Protein AF-A0A6B1GE87-F1 (afdb_monomer)

Secondary structure (DSSP, 8-state):
--HHHHHHHHHHHHHHHHHHSPP--PPPPPPPPPPPPPSS-S-----SEEEEEEE-GGG-EEEEEEE-HHHHHH-PPPSEEEEEEHHHHHHHHHHHHHHHHHSPPBPTTT-PBPPTTS----GGGTT-----------------

Nearest PDB structures (foldseek):
  8cht-assembly1_A  TM=6.376E-01  e=2.798E-01  Homo sapiens
  8cht-assembly2_B  TM=5.926E-01  e=2.631E-01  Homo sapiens
  7vww-assembly3_E  TM=3.407E-01  e=6.377E+00  Dioscoreophyllum cumminsii
  3hg0-assembly1_A  TM=2.459E-01  e=8.149E+00  Lactococcus phage TP901-1

pLDDT: mean 80.77, std 15.29, range [41.25, 96.81]

Radius of gyration: 26.54 Å; Cα contacts (8 Å, |Δi|>4): 151; chains: 1; bounding box: 37×92×62 Å

Solvent-accessible surface area (backbone atoms only — not comparable to full-atom values): 9268 Å² total; per-residue (Å²): 138,53,67,67,59,48,51,52,50,31,51,51,53,51,49,49,45,71,76,69,47,81,90,66,93,67,77,82,55,80,65,76,88,74,75,86,80,66,95,72,69,98,75,85,83,73,68,69,44,81,48,79,49,77,44,72,64,95,81,27,30,41,35,43,34,29,20,26,67,59,21,69,75,72,69,47,73,56,75,40,77,51,75,41,47,46,60,57,51,53,29,46,33,55,48,42,51,51,56,58,65,67,52,56,60,54,38,92,72,68,64,47,66,27,44,98,88,62,55,65,96,54,82,65,62,75,84,73,74,83,77,80,81,78,84,79,83,80,83,78,86,87,82,137

Mean predicted aligned error: 12.73 Å

Sequence (144 aa):
MEKEQLTVLGRAISRLLADRAPRRDDPLPAPPEMGEFGPDPDVELQVARLGLDYSEDGGGRVRLLADDQEALTQGATPAFRMEIGRDAARSLVARIGSVVAAGRPRCPLCGRPLEGDGAHFCPGANGHSDEEEIPVEGEDEDFP

Foldseek 3Di:
DDLVVLLVVLVVLVVQCVVPPPDDPDPQDDADDDDDDDPDDPDDDDFPDWDWDWDPPPNIKIKIFTADPCCVPVVDGGPDIDIDHPSNSSNSSVVSVVVSVPQADADPQARHGAPPVRDDDDPSPPPDDDDPDDDDDDDDDDDD

Structure (mmCIF, N/CA/C/O backbone):
data_AF-A0A6B1GE87-F1
#
_entry.id   AF-A0A6B1GE87-F1
#
loop_
_atom_site.group_PDB
_atom_site.id
_atom_site.type_symbol
_atom_site.label_atom_id
_atom_site.label_alt_id
_atom_site.label_comp_id
_atom_site.label_asym_id
_atom_site.label_entity_id
_atom_site.label_seq_id
_atom_site.pdbx_PDB_ins_code
_at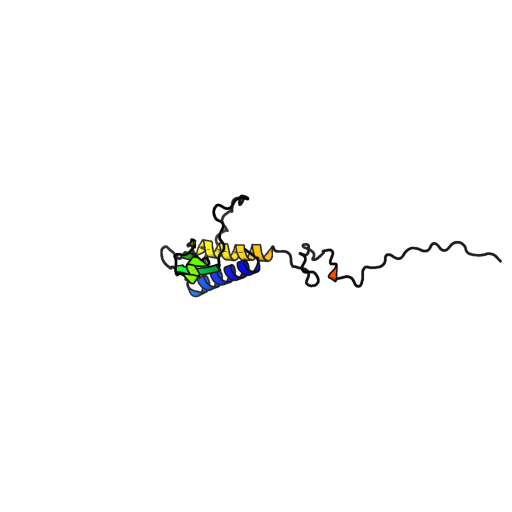om_site.Cartn_x
_atom_site.Cartn_y
_atom_site.Cartn_z
_atom_site.occupancy
_atom_site.B_iso_or_equiv
_atom_site.auth_seq_id
_atom_site.auth_comp_id
_atom_site.auth_asym_id
_atom_site.auth_atom_id
_atom_site.pdbx_PDB_model_num
ATOM 1 N N . MET A 1 1 ? -1.762 -12.680 2.857 1.00 82.56 1 MET A N 1
ATOM 2 C CA . MET A 1 1 ? -2.312 -11.934 1.700 1.00 82.56 1 MET A CA 1
ATOM 3 C C . MET A 1 1 ? -2.088 -12.734 0.434 1.00 82.56 1 MET A C 1
ATOM 5 O O . MET A 1 1 ? -1.029 -13.334 0.289 1.00 82.56 1 MET A O 1
ATOM 9 N N . GLU A 1 2 ? -3.051 -12.729 -0.478 1.00 87.88 2 GLU A N 1
ATOM 10 C CA . GLU A 1 2 ? -2.943 -13.430 -1.761 1.00 87.88 2 GLU A CA 1
ATOM 11 C C . GLU A 1 2 ? -2.309 -12.556 -2.858 1.00 87.88 2 GLU A C 1
ATOM 13 O O . GLU A 1 2 ? -2.269 -11.326 -2.761 1.00 87.88 2 GLU A O 1
ATOM 18 N N . LYS A 1 3 ? -1.835 -13.189 -3.943 1.00 88.12 3 LYS A N 1
ATOM 19 C CA . LYS A 1 3 ? -1.185 -12.513 -5.085 1.00 88.12 3 LYS A CA 1
ATOM 20 C C . LYS A 1 3 ? -2.073 -11.432 -5.713 1.00 88.12 3 LYS A C 1
ATOM 22 O O . LYS A 1 3 ? -1.581 -10.359 -6.065 1.00 88.12 3 LYS A O 1
ATOM 27 N N . GLU A 1 4 ? -3.368 -11.703 -5.857 1.00 89.19 4 GLU A N 1
ATOM 28 C CA . GLU A 1 4 ? -4.327 -10.759 -6.445 1.00 89.19 4 GLU A CA 1
AT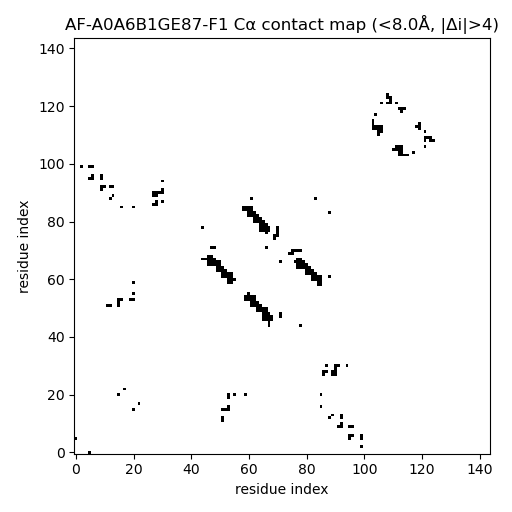OM 29 C C . GLU A 1 4 ? -4.508 -9.527 -5.558 1.00 89.19 4 GLU A C 1
ATOM 31 O O . GLU A 1 4 ? -4.384 -8.399 -6.035 1.00 89.19 4 GLU A O 1
ATOM 36 N N . GLN A 1 5 ? -4.683 -9.734 -4.251 1.00 91.62 5 GLN A N 1
ATOM 37 C CA . GLN A 1 5 ? -4.782 -8.654 -3.266 1.00 91.62 5 GLN A CA 1
ATOM 38 C C . GLN A 1 5 ? -3.519 -7.782 -3.265 1.00 91.62 5 GLN A C 1
ATOM 40 O O . GLN A 1 5 ? -3.608 -6.555 -3.281 1.00 91.62 5 GLN A O 1
ATOM 45 N N . LEU A 1 6 ? -2.338 -8.406 -3.314 1.00 93.25 6 LEU A N 1
ATOM 46 C CA . LEU A 1 6 ? -1.063 -7.693 -3.383 1.00 93.25 6 LEU A CA 1
ATOM 47 C C . LEU A 1 6 ? -0.936 -6.874 -4.680 1.00 93.25 6 LEU A C 1
ATOM 49 O O . LEU A 1 6 ? -0.472 -5.734 -4.658 1.00 93.25 6 LEU A O 1
ATOM 53 N N . THR A 1 7 ? -1.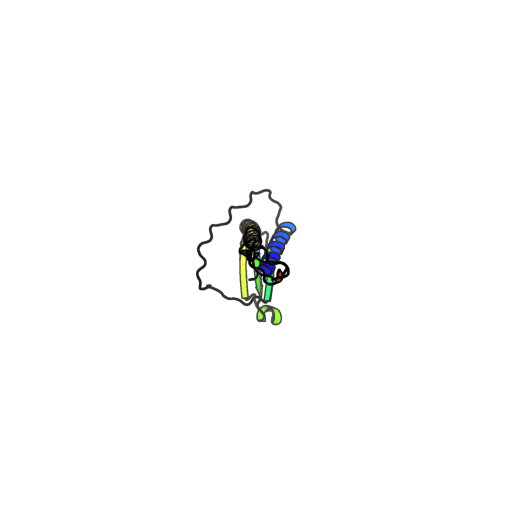409 -7.422 -5.803 1.00 92.00 7 THR A N 1
ATOM 54 C CA . THR A 1 7 ? -1.446 -6.726 -7.099 1.00 92.00 7 THR A CA 1
ATOM 55 C C . THR A 1 7 ? -2.350 -5.494 -7.047 1.00 92.00 7 THR A C 1
ATOM 57 O O . THR A 1 7 ? -1.969 -4.421 -7.522 1.00 92.00 7 THR A O 1
ATOM 60 N N . VAL A 1 8 ? -3.540 -5.628 -6.455 1.00 95.00 8 VAL A N 1
ATOM 61 C CA . VAL A 1 8 ? -4.484 -4.518 -6.266 1.00 95.00 8 VAL A CA 1
ATOM 62 C C . VAL A 1 8 ? -3.868 -3.433 -5.384 1.00 95.00 8 VAL A C 1
ATOM 64 O O . VAL A 1 8 ? -3.910 -2.259 -5.755 1.00 95.00 8 VAL A O 1
ATOM 67 N N . LEU A 1 9 ? -3.224 -3.812 -4.276 1.00 95.19 9 LEU A N 1
ATOM 68 C CA . LEU A 1 9 ? -2.548 -2.874 -3.380 1.00 95.19 9 LEU A CA 1
ATOM 69 C C . LEU A 1 9 ? -1.434 -2.095 -4.095 1.00 95.19 9 LEU A C 1
ATOM 71 O O . LEU A 1 9 ? -1.397 -0.867 -4.021 1.00 95.19 9 LEU A O 1
ATOM 75 N N . GLY A 1 10 ? -0.563 -2.782 -4.840 1.00 95.00 10 GLY A N 1
ATOM 76 C CA . GLY A 1 10 ? 0.513 -2.135 -5.597 1.00 95.00 10 GLY A CA 1
ATOM 77 C C . GLY A 1 10 ? -0.010 -1.114 -6.613 1.00 95.00 10 GLY A C 1
ATOM 78 O O . GLY A 1 10 ? 0.514 -0.003 -6.708 1.00 95.00 10 GLY A O 1
ATOM 79 N N . ARG A 1 11 ? -1.095 -1.449 -7.323 1.00 95.56 11 ARG A N 1
ATOM 80 C CA . ARG A 1 11 ? -1.764 -0.527 -8.257 1.00 95.56 11 ARG A CA 1
ATOM 81 C C . ARG A 1 11 ? -2.379 0.674 -7.545 1.00 95.56 11 ARG A C 1
ATOM 83 O O . ARG A 1 11 ? -2.246 1.793 -8.036 1.00 95.56 11 ARG A O 1
ATOM 90 N N . ALA A 1 12 ? -3.026 0.460 -6.401 1.00 96.25 12 ALA A N 1
ATOM 91 C CA . ALA A 1 12 ? -3.650 1.530 -5.632 1.00 96.25 12 ALA A CA 1
ATOM 92 C C . ALA A 1 12 ? -2.610 2.540 -5.115 1.00 96.25 12 ALA A C 1
ATOM 94 O O . ALA A 1 12 ? -2.795 3.743 -5.288 1.00 96.25 12 ALA A O 1
ATOM 95 N N . ILE A 1 13 ? -1.478 2.063 -4.581 1.00 95.75 13 ILE A N 1
ATOM 96 C CA . ILE A 1 13 ? -0.367 2.927 -4.146 1.00 95.75 13 ILE A CA 1
ATOM 97 C C . ILE A 1 13 ? 0.239 3.672 -5.342 1.00 95.75 13 ILE A C 1
ATOM 99 O O . ILE A 1 13 ? 0.454 4.880 -5.270 1.00 95.75 13 ILE A O 1
ATOM 103 N N . SER A 1 14 ? 0.484 2.977 -6.458 1.00 94.44 14 SER A N 1
ATOM 104 C CA . SER A 1 14 ? 1.036 3.592 -7.672 1.00 94.44 14 SER A CA 1
ATOM 105 C C . SER A 1 14 ? 0.151 4.726 -8.193 1.00 94.44 14 SER A C 1
ATOM 107 O O . SER A 1 14 ? 0.658 5.804 -8.500 1.00 94.44 14 SER A O 1
ATOM 109 N N . ARG A 1 15 ? -1.168 4.508 -8.234 1.00 95.06 15 ARG A N 1
ATOM 110 C CA . ARG A 1 15 ? -2.137 5.525 -8.641 1.00 95.06 15 ARG A CA 1
ATOM 111 C C . ARG A 1 15 ? -2.178 6.700 -7.668 1.00 95.06 15 ARG A C 1
ATOM 113 O O . ARG A 1 15 ? -2.121 7.838 -8.110 1.00 95.06 15 ARG A O 1
ATOM 120 N N . LEU A 1 16 ? -2.216 6.436 -6.362 1.00 95.38 16 LEU A N 1
ATOM 121 C CA . LEU A 1 16 ? -2.205 7.488 -5.344 1.00 95.38 16 LEU A CA 1
ATOM 122 C C . LEU A 1 16 ? -0.980 8.404 -5.491 1.00 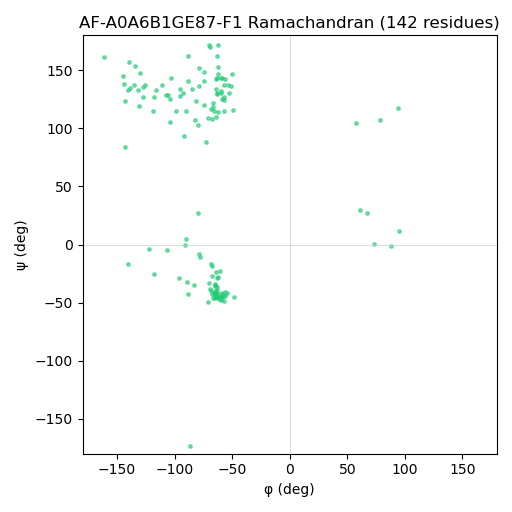95.38 16 LEU A C 1
ATOM 124 O O . LEU A 1 16 ? -1.113 9.625 -5.449 1.00 95.38 16 LEU A O 1
ATOM 128 N N . LEU A 1 17 ? 0.202 7.820 -5.706 1.00 92.81 17 LEU A N 1
ATOM 129 C CA . LEU A 1 17 ? 1.429 8.577 -5.947 1.00 92.81 17 LEU A CA 1
ATOM 130 C C . LEU A 1 17 ? 1.356 9.382 -7.251 1.00 92.81 17 LEU A C 1
ATOM 132 O O . LEU A 1 17 ? 1.768 10.535 -7.263 1.00 92.81 17 LEU A O 1
ATOM 136 N N . ALA A 1 18 ? 0.821 8.810 -8.332 1.00 91.25 18 ALA A N 1
ATOM 137 C CA . ALA A 1 18 ? 0.675 9.519 -9.603 1.00 91.25 18 ALA A CA 1
ATOM 138 C C . ALA A 1 18 ? -0.306 10.704 -9.520 1.00 91.25 18 ALA A C 1
ATOM 140 O O . ALA A 1 18 ? -0.074 11.727 -10.165 1.00 91.25 18 ALA A O 1
ATOM 141 N N . ASP A 1 19 ? -1.371 10.561 -8.727 1.00 91.50 19 ASP A N 1
ATOM 142 C CA . ASP A 1 19 ? -2.443 11.549 -8.599 1.00 91.50 19 ASP A CA 1
ATOM 143 C C . ASP A 1 19 ? -2.096 12.672 -7.605 1.00 91.50 19 ASP A C 1
ATOM 145 O O . ASP A 1 19 ? -2.522 13.811 -7.792 1.00 91.50 19 ASP A O 1
ATOM 149 N N . ARG A 1 20 ? -1.368 12.361 -6.522 1.00 91.94 20 ARG A N 1
ATOM 150 C CA . ARG A 1 20 ? -1.161 13.285 -5.389 1.00 91.94 20 ARG A CA 1
ATOM 151 C C . ARG A 1 20 ? 0.288 13.677 -5.135 1.00 91.94 20 ARG A C 1
ATOM 153 O O . ARG A 1 20 ? 0.515 14.728 -4.543 1.00 91.94 20 ARG A O 1
ATOM 160 N N . ALA A 1 21 ? 1.267 12.865 -5.531 1.00 86.44 21 ALA A N 1
ATOM 161 C CA . ALA A 1 21 ? 2.661 13.199 -5.276 1.00 86.44 21 ALA A CA 1
ATOM 162 C C . ALA A 1 21 ? 3.207 14.113 -6.387 1.00 86.44 21 ALA A C 1
ATOM 164 O O . ALA A 1 21 ? 3.033 13.817 -7.572 1.00 86.44 21 ALA A O 1
ATOM 165 N N . PRO A 1 22 ? 3.925 15.198 -6.045 1.00 79.12 22 PRO A N 1
ATOM 166 C CA . PRO A 1 22 ? 4.579 16.025 -7.046 1.00 79.12 22 PRO A CA 1
ATOM 167 C C . PRO A 1 22 ? 5.577 15.178 -7.833 1.00 79.12 22 PRO A C 1
ATOM 169 O O . PRO A 1 22 ? 6.401 14.458 -7.249 1.00 79.12 22 PRO A O 1
ATOM 172 N N . ARG A 1 23 ? 5.496 15.271 -9.167 1.00 71.69 23 ARG A N 1
ATOM 173 C CA . ARG A 1 23 ? 6.420 14.574 -10.061 1.00 71.69 23 ARG A CA 1
ATOM 174 C C . ARG A 1 23 ? 7.839 15.019 -9.743 1.00 71.69 23 ARG A C 1
ATOM 176 O O . ARG A 1 23 ? 8.145 16.209 -9.756 1.00 71.69 23 ARG A O 1
ATOM 183 N N . ARG A 1 24 ? 8.694 14.046 -9.463 1.00 70.38 24 ARG A N 1
ATOM 184 C CA . ARG A 1 24 ? 10.137 14.229 -9.422 1.00 70.38 24 ARG A CA 1
ATOM 185 C C . ARG A 1 24 ? 10.771 13.106 -10.220 1.00 70.38 24 ARG A C 1
ATOM 187 O O . ARG A 1 24 ? 10.432 11.945 -10.002 1.00 70.38 24 ARG A O 1
ATOM 194 N N . ASP A 1 25 ? 11.707 13.459 -11.088 1.00 70.62 25 ASP A N 1
ATOM 195 C CA . ASP A 1 25 ? 12.520 12.512 -11.859 1.00 70.62 25 ASP A CA 1
ATOM 196 C C . ASP A 1 25 ? 13.681 11.936 -11.031 1.00 70.62 25 ASP A C 1
ATOM 198 O O . ASP A 1 25 ? 14.715 11.536 -11.561 1.00 70.62 25 ASP A O 1
ATOM 202 N N . ASP A 1 26 ? 13.512 11.881 -9.707 1.00 79.06 26 ASP A N 1
ATOM 203 C CA . ASP A 1 26 ? 14.479 11.250 -8.821 1.00 79.06 26 ASP A CA 1
ATOM 204 C C . ASP A 1 26 ? 14.548 9.749 -9.155 1.00 79.06 26 ASP A C 1
ATOM 206 O O . ASP A 1 26 ? 13.487 9.099 -9.254 1.00 79.06 26 ASP A O 1
ATOM 210 N N . PRO A 1 27 ? 15.760 9.174 -9.273 1.00 79.75 27 PRO A N 1
ATOM 211 C CA . PRO A 1 27 ? 15.944 7.736 -9.395 1.00 79.75 27 PRO A CA 1
ATOM 212 C C . PRO A 1 27 ? 15.174 6.984 -8.309 1.00 79.75 27 PRO A C 1
ATOM 214 O O . PRO A 1 27 ? 15.019 7.468 -7.184 1.00 79.75 27 PRO A O 1
ATOM 217 N N . LEU A 1 28 ? 14.679 5.790 -8.639 1.00 77.69 28 LEU A N 1
ATOM 218 C CA . LEU A 1 28 ? 14.043 4.952 -7.631 1.00 77.69 28 LEU A CA 1
ATOM 219 C C . LEU A 1 28 ? 15.091 4.577 -6.565 1.00 77.69 28 LEU A C 1
ATOM 221 O O . LEU A 1 28 ? 16.165 4.098 -6.939 1.00 77.69 28 LEU A O 1
ATOM 225 N N . PRO A 1 29 ? 14.807 4.751 -5.263 1.00 74.75 29 PRO A N 1
ATOM 226 C CA . PRO A 1 29 ? 15.725 4.301 -4.231 1.00 74.75 29 PRO A CA 1
ATOM 227 C C . PRO A 1 29 ? 15.865 2.786 -4.297 1.00 74.75 29 PRO A C 1
ATOM 229 O O . PRO A 1 29 ? 14.876 2.071 -4.517 1.00 74.75 29 PRO A O 1
ATOM 232 N N . ALA A 1 30 ? 17.078 2.299 -4.036 1.00 76.38 30 ALA A N 1
ATOM 233 C CA . ALA A 1 30 ? 17.284 0.880 -3.807 1.00 76.38 30 ALA A CA 1
ATOM 234 C C . ALA A 1 30 ? 16.314 0.414 -2.703 1.00 76.38 30 ALA A C 1
ATOM 236 O O . ALA A 1 30 ? 16.204 1.084 -1.669 1.00 76.38 30 ALA A O 1
ATOM 237 N N . PRO A 1 31 ? 15.560 -0.680 -2.918 1.00 69.19 31 PRO A N 1
ATOM 238 C CA . PRO A 1 31 ? 14.725 -1.224 -1.865 1.00 69.19 31 PRO A CA 1
ATOM 239 C C . PRO A 1 31 ? 15.610 -1.538 -0.653 1.00 69.19 31 PRO A C 1
ATOM 241 O O . PRO A 1 31 ? 16.692 -2.094 -0.843 1.00 69.19 31 PRO A O 1
ATOM 244 N N . PRO A 1 32 ? 15.174 -1.215 0.576 1.00 70.62 32 PRO A N 1
ATOM 245 C CA . PRO A 1 32 ? 15.945 -1.576 1.754 1.00 70.62 32 PRO A CA 1
ATOM 246 C C . PRO A 1 32 ? 16.099 -3.096 1.814 1.00 70.62 32 PRO A C 1
ATOM 248 O O . PRO A 1 32 ? 15.150 -3.824 1.469 1.00 70.62 32 PRO A O 1
ATOM 251 N N . GLU A 1 33 ? 17.272 -3.549 2.260 1.00 76.06 33 GLU A N 1
ATOM 252 C CA . GLU A 1 33 ? 17.492 -4.948 2.614 1.00 76.06 33 GLU A CA 1
ATOM 253 C C . GLU A 1 33 ? 16.474 -5.333 3.687 1.00 76.06 33 GLU A C 1
ATOM 255 O O . GLU A 1 33 ? 16.323 -4.652 4.703 1.00 76.06 33 GLU A O 1
ATOM 260 N N . MET A 1 34 ? 15.703 -6.383 3.413 1.00 73.56 34 MET A N 1
ATOM 261 C CA . MET A 1 34 ? 14.793 -6.945 4.400 1.00 73.56 34 MET A CA 1
ATOM 262 C C . MET A 1 34 ? 15.540 -8.053 5.123 1.00 73.56 34 MET A C 1
ATOM 264 O O . MET A 1 34 ? 16.130 -8.914 4.472 1.00 73.56 34 MET A O 1
ATOM 268 N N . GLY A 1 35 ? 15.502 -8.022 6.453 1.00 78.31 35 GLY A N 1
ATOM 269 C CA . GLY A 1 35 ? 15.903 -9.175 7.248 1.00 78.31 35 GLY A CA 1
ATOM 270 C C . GLY A 1 35 ? 14.992 -10.372 6.976 1.00 78.31 35 GLY A C 1
ATOM 271 O O . GLY A 1 35 ? 13.961 -10.261 6.304 1.00 78.31 35 GLY A O 1
ATOM 272 N N . GLU A 1 36 ? 15.370 -11.522 7.518 1.00 78.94 36 GLU A N 1
ATOM 273 C CA . GLU A 1 36 ? 14.498 -12.689 7.504 1.00 78.94 36 GLU A CA 1
ATOM 274 C C . GLU A 1 36 ? 13.228 -12.396 8.310 1.00 78.94 36 GLU A C 1
ATOM 276 O O . GLU A 1 36 ? 13.286 -11.923 9.446 1.00 78.94 36 GLU A O 1
ATOM 281 N N . PHE A 1 37 ? 12.069 -12.668 7.709 1.00 78.50 37 PHE A N 1
ATOM 282 C CA . PHE A 1 37 ? 10.817 -12.701 8.451 1.00 78.50 37 PHE A CA 1
ATOM 283 C C . PHE A 1 37 ? 10.789 -13.993 9.265 1.00 78.50 37 PHE A C 1
ATOM 285 O O . PHE A 1 37 ? 10.869 -15.085 8.699 1.00 78.50 37 PHE A O 1
ATOM 292 N N . GLY A 1 38 ? 10.701 -13.857 10.589 1.00 80.25 38 GLY A N 1
ATOM 293 C CA . GLY A 1 38 ? 10.517 -14.991 11.487 1.00 80.25 38 GLY A CA 1
ATOM 294 C C . GLY A 1 38 ? 9.186 -15.713 11.232 1.00 80.25 38 GLY A C 1
ATOM 295 O O . GLY A 1 38 ? 8.288 -15.152 10.599 1.00 80.25 38 GLY A O 1
ATOM 296 N N . PRO A 1 39 ? 9.046 -16.960 11.711 1.00 83.88 39 PRO A N 1
ATOM 297 C CA . PRO A 1 39 ? 7.812 -17.727 11.552 1.00 83.88 39 PRO A CA 1
ATOM 298 C C . PRO A 1 39 ? 6.644 -17.138 12.356 1.00 83.88 39 PRO A C 1
ATOM 300 O O . PRO A 1 39 ? 5.494 -17.301 11.956 1.00 83.88 39 PRO A O 1
ATOM 303 N N . ASP A 1 40 ? 6.942 -16.444 13.456 1.00 88.62 40 ASP A N 1
ATOM 304 C CA . ASP A 1 40 ? 5.958 -15.839 14.346 1.00 88.62 40 ASP A CA 1
ATOM 305 C C . ASP A 1 40 ? 5.798 -14.345 14.023 1.00 88.62 40 ASP A C 1
ATOM 307 O O . ASP A 1 40 ? 6.752 -13.577 14.185 1.00 88.62 40 ASP A O 1
ATOM 311 N N . PRO A 1 41 ? 4.621 -13.903 13.550 1.00 85.44 41 PRO A N 1
ATOM 312 C CA . PRO A 1 41 ? 4.372 -12.488 13.329 1.00 85.44 41 PRO A CA 1
ATOM 313 C C . PRO A 1 41 ? 4.148 -11.759 14.660 1.00 85.44 41 PRO A C 1
ATOM 315 O O . PRO A 1 41 ? 3.421 -12.242 15.525 1.00 85.44 41 PRO A O 1
ATOM 318 N N . ASP A 1 42 ? 4.679 -10.539 14.791 1.00 85.25 42 ASP A N 1
ATOM 319 C CA . ASP A 1 42 ? 4.355 -9.658 15.927 1.00 85.25 42 ASP A CA 1
ATOM 320 C C . ASP A 1 42 ? 2.862 -9.285 15.963 1.00 85.25 42 ASP A C 1
ATOM 322 O O . ASP A 1 42 ? 2.306 -8.974 17.016 1.00 85.25 42 ASP A O 1
ATOM 326 N N . VAL A 1 43 ? 2.221 -9.261 14.788 1.00 85.06 43 VAL A N 1
ATOM 327 C CA . VAL A 1 43 ? 0.839 -8.819 14.595 1.00 85.06 43 VAL A CA 1
ATOM 328 C C . VAL A 1 43 ? 0.155 -9.680 13.531 1.00 85.06 43 VAL A C 1
ATOM 330 O O . VAL A 1 43 ? 0.597 -9.731 12.383 1.00 85.06 43 VAL A O 1
ATOM 333 N N . GLU A 1 44 ? -0.970 -10.294 13.896 1.00 88.94 44 GLU A N 1
ATOM 334 C CA . GLU A 1 44 ? -1.851 -11.038 12.991 1.00 88.94 44 GLU A CA 1
ATOM 335 C C . GLU A 1 44 ? -3.237 -10.379 12.953 1.00 88.94 44 GLU A C 1
ATOM 337 O O . GLU A 1 44 ? -3.838 -10.108 13.991 1.00 88.94 44 GLU A O 1
ATOM 342 N N . LEU A 1 45 ? -3.733 -10.060 11.750 1.00 89.38 45 LEU A N 1
ATOM 343 C CA . LEU A 1 45 ? -4.940 -9.249 11.558 1.00 89.38 45 LEU A CA 1
ATOM 344 C C . LEU A 1 45 ? -5.811 -9.801 10.429 1.00 89.38 45 LEU A C 1
ATOM 346 O O . LEU A 1 45 ? -5.330 -10.058 9.322 1.00 89.38 45 LEU A O 1
ATOM 350 N N . GLN A 1 46 ? -7.119 -9.876 10.677 1.00 92.62 46 GLN A N 1
ATOM 351 C CA . GLN A 1 46 ? -8.121 -10.099 9.637 1.00 92.62 46 GLN A CA 1
ATOM 352 C C . GLN A 1 46 ? -8.627 -8.757 9.116 1.00 92.62 46 GLN A C 1
ATOM 354 O O . GLN A 1 46 ? -9.537 -8.141 9.668 1.00 92.62 46 GLN A O 1
ATOM 359 N N . VAL A 1 47 ? -7.997 -8.292 8.040 1.00 93.94 47 VAL A N 1
ATOM 360 C CA . VAL A 1 47 ? -8.327 -7.006 7.428 1.00 93.94 47 VAL A CA 1
ATOM 361 C C . VAL A 1 47 ? -9.548 -7.152 6.530 1.00 93.94 47 VAL A C 1
ATOM 363 O O . VAL A 1 47 ? -9.537 -7.925 5.574 1.00 93.94 47 VAL A O 1
ATOM 366 N N . ALA A 1 48 ? -10.573 -6.354 6.802 1.00 94.94 48 ALA A N 1
ATOM 367 C CA . ALA A 1 48 ? -11.786 -6.292 6.003 1.00 94.94 48 ALA A CA 1
ATOM 368 C C . ALA A 1 48 ? -11.746 -5.137 4.983 1.00 94.94 48 ALA A C 1
ATOM 370 O O . ALA A 1 48 ? -12.307 -5.254 3.893 1.00 94.94 48 ALA A O 1
ATOM 371 N N . ARG A 1 49 ? -11.028 -4.041 5.281 1.00 94.69 49 ARG A N 1
ATOM 372 C CA . ARG A 1 49 ? -10.777 -2.945 4.328 1.00 94.69 49 ARG A CA 1
ATOM 373 C C . ARG A 1 49 ? -9.383 -2.354 4.495 1.00 94.69 49 ARG A C 1
ATOM 375 O O . ARG A 1 49 ? -8.942 -2.086 5.605 1.00 94.69 49 ARG A O 1
ATOM 382 N N . LEU A 1 50 ? -8.729 -2.071 3.368 1.00 95.25 50 LEU A N 1
ATOM 383 C CA . LEU A 1 50 ? -7.521 -1.246 3.319 1.00 95.25 50 LEU A CA 1
ATOM 384 C C . LEU A 1 50 ? -7.852 0.150 2.784 1.00 95.25 50 LEU A C 1
ATOM 386 O O . LEU A 1 50 ? -8.412 0.291 1.696 1.00 95.25 50 LEU A O 1
ATOM 390 N N . GLY A 1 51 ? -7.485 1.173 3.549 1.00 95.31 51 GLY A N 1
ATOM 391 C CA . GLY A 1 51 ? -7.511 2.578 3.163 1.00 95.31 51 GLY A CA 1
ATOM 392 C C . GLY A 1 51 ? -6.107 3.083 2.841 1.00 95.31 51 GLY A C 1
ATOM 393 O O . GLY A 1 51 ? -5.132 2.707 3.491 1.00 95.31 51 GLY A O 1
ATOM 394 N N . LEU A 1 52 ? -6.008 3.954 1.840 1.00 96.81 52 LEU A N 1
ATOM 395 C CA . LEU A 1 52 ? -4.769 4.623 1.458 1.00 96.81 52 LEU A CA 1
ATOM 396 C C . LEU A 1 52 ? -5.003 6.127 1.405 1.00 96.81 52 LEU A C 1
ATOM 398 O O . LEU A 1 52 ? -5.994 6.581 0.836 1.00 96.81 52 LEU A O 1
ATOM 402 N N . ASP A 1 53 ? -4.066 6.879 1.963 1.00 95.94 53 ASP A N 1
ATOM 403 C CA . ASP A 1 53 ? -4.077 8.337 1.940 1.00 95.94 53 ASP A CA 1
ATOM 404 C C . ASP A 1 53 ? -2.667 8.883 1.697 1.00 95.94 53 ASP A C 1
ATOM 406 O O . ASP A 1 53 ? -1.668 8.195 1.932 1.00 95.94 53 ASP A O 1
ATOM 410 N N . TYR A 1 54 ? -2.581 10.113 1.199 1.00 95.94 54 TYR A N 1
ATOM 411 C CA . TYR A 1 54 ? -1.318 10.796 0.949 1.00 95.94 54 TYR A CA 1
ATOM 412 C C . TYR A 1 54 ? -1.317 12.166 1.619 1.00 95.94 54 TYR A C 1
ATOM 414 O O . TYR A 1 54 ? -2.199 12.985 1.370 1.00 95.94 54 TYR A O 1
ATOM 422 N N . SER A 1 55 ? -0.289 12.422 2.424 1.00 94.19 55 SER A N 1
ATOM 423 C CA . SER A 1 55 ? -0.026 13.726 3.030 1.00 94.19 55 SER A CA 1
ATOM 424 C C . SER A 1 55 ? 1.230 14.329 2.409 1.00 94.19 55 SER A C 1
ATOM 426 O O . SER A 1 55 ? 2.232 13.643 2.213 1.00 94.19 55 SER A O 1
ATOM 428 N N . GLU A 1 56 ? 1.183 15.624 2.105 1.00 90.19 56 GLU A N 1
ATOM 429 C CA . GLU A 1 56 ? 2.343 16.390 1.635 1.00 90.19 56 GLU A CA 1
ATOM 430 C C . GLU A 1 56 ? 3.296 16.782 2.778 1.00 90.19 56 GLU A C 1
ATOM 432 O O . GLU A 1 56 ? 4.432 17.198 2.532 1.00 90.19 56 GLU A O 1
ATOM 437 N N . ASP A 1 57 ? 2.873 16.595 4.029 1.00 83.94 57 ASP A N 1
ATOM 438 C CA . ASP A 1 57 ? 3.640 16.976 5.208 1.00 83.94 57 ASP A CA 1
ATOM 439 C C . ASP A 1 57 ? 4.941 16.174 5.316 1.00 83.94 57 ASP A C 1
ATOM 441 O O . ASP A 1 57 ? 5.013 14.977 5.018 1.00 83.94 57 ASP A O 1
ATOM 445 N N . GLY A 1 58 ? 6.005 16.841 5.770 1.00 79.94 58 GLY A N 1
ATOM 446 C CA . GLY A 1 58 ? 7.287 16.185 6.029 1.00 79.94 58 GLY A CA 1
ATOM 447 C C . GLY A 1 58 ? 7.924 15.529 4.796 1.00 79.94 58 GLY A C 1
ATOM 448 O O . GLY A 1 58 ? 8.633 14.535 4.949 1.00 79.94 58 GLY A O 1
ATOM 449 N N . GLY A 1 59 ? 7.673 16.061 3.593 1.00 83.75 59 GLY A N 1
ATOM 450 C CA . GLY A 1 59 ? 8.300 15.606 2.346 1.00 83.75 59 GLY A CA 1
ATOM 451 C C . GLY A 1 59 ? 7.494 14.586 1.537 1.00 83.75 59 GLY A C 1
ATOM 452 O O . GLY A 1 59 ? 8.032 14.024 0.581 1.00 83.75 59 GLY A O 1
ATOM 453 N N . GLY A 1 60 ? 6.222 14.367 1.880 1.00 90.62 60 GLY A N 1
ATOM 454 C CA . GLY A 1 60 ? 5.344 13.427 1.187 1.00 90.62 60 GLY A CA 1
ATOM 455 C C . GLY A 1 60 ? 5.336 12.046 1.838 1.00 90.62 60 GLY A C 1
ATOM 456 O O . GLY A 1 60 ? 6.355 11.346 1.871 1.00 90.62 60 GLY A O 1
ATOM 457 N N . ARG A 1 61 ? 4.173 11.624 2.336 1.00 94.56 61 ARG A N 1
ATOM 458 C CA . ARG A 1 61 ? 3.976 10.357 3.047 1.00 94.56 61 ARG A CA 1
ATOM 459 C C . ARG A 1 61 ? 2.721 9.644 2.572 1.00 94.56 61 ARG A C 1
ATOM 461 O O . ARG A 1 61 ? 1.673 10.261 2.411 1.00 94.56 61 ARG A O 1
ATOM 468 N N . VAL A 1 62 ? 2.827 8.331 2.391 1.00 95.94 62 VAL A N 1
ATOM 469 C CA . VAL A 1 62 ? 1.688 7.438 2.158 1.00 95.94 62 VAL A CA 1
ATOM 470 C C . VAL A 1 62 ? 1.276 6.834 3.495 1.00 95.94 62 VAL A C 1
ATOM 472 O O . VAL A 1 62 ? 2.109 6.264 4.201 1.00 95.94 62 VAL A O 1
ATOM 475 N N . ARG A 1 63 ? -0.007 6.941 3.832 1.00 96.56 63 ARG A N 1
ATOM 476 C CA . ARG A 1 63 ? -0.617 6.322 5.008 1.00 96.56 63 ARG A CA 1
ATOM 477 C C . ARG A 1 63 ? -1.457 5.128 4.569 1.00 96.56 63 ARG A C 1
ATOM 479 O O . ARG A 1 63 ? -2.306 5.263 3.692 1.00 96.56 63 ARG A O 1
ATOM 486 N N . LEU A 1 64 ? -1.224 3.978 5.191 1.00 95.81 64 LEU A N 1
ATOM 487 C CA . LEU A 1 64 ? -2.035 2.773 5.039 1.00 95.81 64 LEU A CA 1
ATOM 488 C C . LEU A 1 64 ? -2.844 2.578 6.321 1.00 95.81 64 LEU A C 1
ATOM 490 O O . LEU A 1 64 ? -2.288 2.599 7.421 1.00 95.81 64 LEU A O 1
ATOM 494 N N . LEU A 1 65 ? -4.146 2.391 6.159 1.00 95.94 65 LEU A N 1
ATOM 495 C CA . LEU A 1 65 ? -5.098 2.098 7.221 1.00 95.94 65 LEU A CA 1
ATOM 496 C C . LEU A 1 65 ? -5.677 0.712 6.961 1.00 95.94 65 LEU A C 1
ATOM 498 O O . LEU A 1 65 ? -6.068 0.422 5.832 1.00 95.94 65 LEU A O 1
ATOM 502 N N . ALA A 1 66 ? -5.727 -0.133 7.979 1.00 95.38 66 ALA A N 1
ATOM 503 C CA . ALA A 1 66 ? -6.375 -1.430 7.903 1.00 95.38 66 ALA A CA 1
ATOM 504 C C . ALA A 1 66 ? -7.508 -1.478 8.922 1.00 95.38 66 ALA A C 1
ATOM 506 O O . ALA A 1 66 ? -7.273 -1.420 10.130 1.00 95.38 66 ALA A O 1
ATOM 507 N N . ASP A 1 67 ? -8.726 -1.578 8.407 1.00 96.19 67 ASP A N 1
ATOM 508 C CA . ASP A 1 67 ? -9.930 -1.745 9.202 1.00 96.19 67 ASP A CA 1
ATOM 509 C C . ASP A 1 67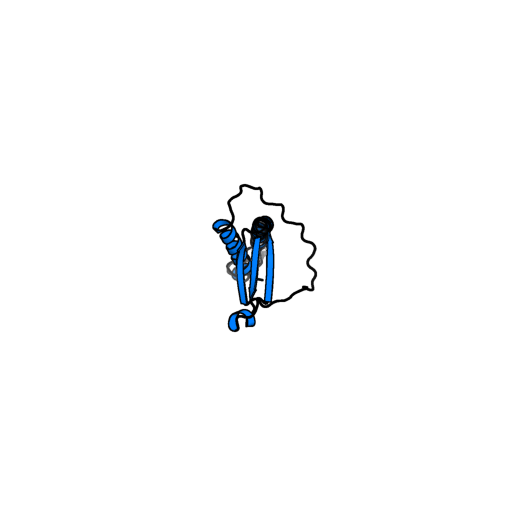 ? -10.265 -3.234 9.273 1.00 96.19 67 ASP A C 1
ATOM 511 O O . ASP A 1 67 ? -10.262 -3.939 8.254 1.00 96.19 67 ASP A O 1
ATOM 515 N N . ASP A 1 68 ? -10.577 -3.703 10.472 1.00 95.12 68 ASP A N 1
ATOM 516 C CA . ASP A 1 68 ? -11.229 -4.986 10.683 1.00 95.12 68 ASP A CA 1
ATOM 517 C C . ASP A 1 68 ? -12.759 -4.829 10.582 1.00 95.12 68 ASP A C 1
ATOM 519 O O . ASP A 1 68 ? -13.295 -3.780 10.199 1.00 95.12 68 ASP A O 1
ATOM 523 N N . GLN A 1 69 ? -13.486 -5.901 10.893 1.00 94.94 69 GLN A N 1
ATOM 524 C CA . GLN A 1 69 ? -14.943 -5.897 10.818 1.00 94.94 69 GLN A CA 1
ATOM 525 C C . GLN A 1 69 ? -15.585 -4.921 11.820 1.00 94.94 69 GLN A C 1
ATOM 527 O O . GLN A 1 69 ? -16.627 -4.330 11.515 1.00 94.94 69 GLN A O 1
ATOM 532 N N . GLU A 1 70 ? -14.986 -4.738 12.997 1.00 91.88 70 GLU A N 1
ATOM 533 C CA . GLU A 1 70 ? -15.497 -3.846 14.039 1.00 91.88 70 GLU A CA 1
ATOM 534 C C . GLU A 1 70 ? -15.322 -2.380 13.631 1.00 91.88 70 GLU A C 1
ATOM 536 O O . GLU A 1 70 ? -16.301 -1.630 13.601 1.00 91.88 70 GLU A O 1
ATOM 541 N N . ALA A 1 71 ? -14.119 -1.995 13.194 1.00 93.19 71 ALA A N 1
ATOM 542 C CA . ALA A 1 71 ? -13.829 -0.664 12.667 1.00 93.19 71 ALA A CA 1
ATOM 543 C C . ALA A 1 71 ? -14.767 -0.285 11.510 1.00 93.19 71 ALA A C 1
ATOM 545 O O . ALA A 1 71 ? -15.302 0.825 11.473 1.00 93.19 71 ALA A O 1
ATOM 546 N N . LEU A 1 72 ? -15.049 -1.223 10.600 1.00 91.31 72 LEU A N 1
ATOM 547 C CA . LEU A 1 72 ? -15.964 -0.994 9.480 1.00 91.31 72 LEU A CA 1
ATOM 548 C C . LEU A 1 72 ? -17.425 -0.797 9.885 1.00 91.31 72 LEU A C 1
ATOM 550 O O . LEU A 1 72 ? -18.111 0.035 9.293 1.00 91.31 72 LEU A O 1
ATOM 554 N N . THR A 1 73 ? -17.924 -1.597 10.827 1.00 93.25 73 THR A N 1
ATOM 555 C CA . THR A 1 73 ? -19.359 -1.631 11.160 1.00 93.25 73 THR A CA 1
ATOM 556 C C . THR A 1 73 ? -19.747 -0.640 12.243 1.00 93.25 73 THR A C 1
ATOM 558 O O . THR A 1 73 ? -20.856 -0.112 12.215 1.00 93.25 73 THR A O 1
ATOM 561 N N . GLN A 1 74 ? -18.840 -0.370 13.178 1.00 91.81 74 GLN A N 1
ATOM 562 C CA . GLN A 1 74 ? -19.094 0.470 14.347 1.00 91.81 74 GLN A CA 1
ATOM 563 C C . GLN A 1 74 ? -18.413 1.840 14.247 1.00 91.81 74 GLN A C 1
ATOM 565 O O . GLN A 1 74 ? -18.608 2.686 15.116 1.00 91.81 74 GLN A O 1
ATOM 570 N N . GLY A 1 75 ? -17.621 2.080 13.195 1.00 85.56 75 GLY A N 1
ATOM 571 C CA . GLY A 1 75 ? -16.857 3.319 13.042 1.00 85.56 75 GLY A CA 1
ATOM 572 C C . GLY A 1 75 ? -15.753 3.469 14.092 1.00 85.56 75 GLY A C 1
ATOM 573 O O . GLY A 1 75 ? -15.398 4.594 14.447 1.00 85.56 75 GLY A O 1
ATOM 574 N N . ALA A 1 76 ? -15.242 2.349 14.614 1.00 85.31 76 ALA A N 1
ATOM 575 C CA . ALA A 1 76 ? -14.115 2.334 15.537 1.00 85.31 76 ALA A CA 1
ATOM 576 C C . ALA A 1 76 ? -12.804 2.738 14.833 1.00 85.31 76 ALA A C 1
ATOM 578 O O . ALA A 1 76 ? -12.735 2.885 13.610 1.00 85.31 76 ALA A O 1
ATOM 579 N N . THR A 1 77 ? -11.746 2.955 15.616 1.00 91.88 77 THR A N 1
ATOM 580 C CA . THR A 1 77 ? -10.416 3.259 15.074 1.00 91.88 77 THR A CA 1
ATOM 581 C C . THR A 1 77 ? -9.879 2.097 14.231 1.00 91.88 77 THR A C 1
ATOM 583 O O . THR A 1 77 ? -10.118 0.949 14.600 1.00 91.88 77 THR A O 1
ATOM 586 N N . PRO A 1 78 ? -9.102 2.365 13.163 1.00 93.94 78 PRO A N 1
ATOM 587 C CA . PRO A 1 78 ? -8.469 1.313 12.372 1.00 93.94 78 PRO A CA 1
ATOM 588 C C . PRO A 1 78 ? -7.651 0.365 13.252 1.00 93.94 78 PRO A C 1
ATOM 590 O O . PRO A 1 78 ? -6.895 0.825 14.111 1.00 93.94 78 PRO A O 1
ATOM 593 N N . ALA A 1 79 ? -7.759 -0.938 12.997 1.00 94.31 79 ALA A N 1
ATOM 594 C CA . ALA A 1 79 ? -7.025 -1.970 13.728 1.00 94.31 79 ALA A CA 1
ATOM 595 C C . ALA A 1 79 ? -5.504 -1.847 13.534 1.00 94.31 79 ALA A C 1
ATOM 597 O O . ALA A 1 79 ? -4.721 -2.190 14.418 1.00 94.31 79 ALA A O 1
ATOM 598 N N . PHE A 1 80 ? -5.070 -1.321 12.384 1.00 94.31 80 PHE A N 1
ATOM 599 C CA . PHE A 1 80 ? -3.668 -1.011 12.130 1.00 94.31 80 PHE A CA 1
ATOM 600 C C . PHE A 1 8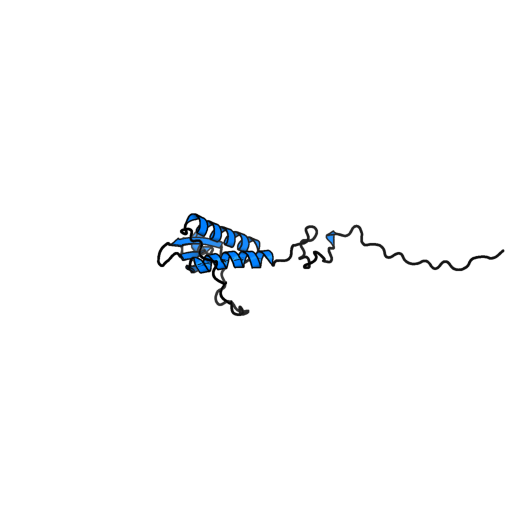0 ? -3.508 0.240 11.267 1.00 94.31 80 PHE A C 1
ATOM 602 O O . PHE A 1 80 ? -4.288 0.512 10.351 1.00 94.31 80 PHE A O 1
ATOM 609 N N . ARG A 1 81 ? -2.450 1.004 11.546 1.00 94.56 81 ARG A N 1
ATOM 610 C CA . ARG A 1 81 ? -2.062 2.192 10.786 1.00 94.56 81 ARG A CA 1
ATOM 611 C C . ARG A 1 81 ? -0.549 2.241 10.644 1.00 94.56 81 ARG A C 1
ATOM 613 O O . ARG A 1 81 ? 0.168 2.172 11.636 1.00 94.56 81 ARG A O 1
ATOM 620 N N . MET A 1 82 ? -0.081 2.499 9.427 1.00 93.75 82 MET A N 1
ATOM 621 C CA . MET A 1 82 ? 1.326 2.793 9.153 1.00 93.75 82 MET A CA 1
ATOM 622 C C . MET A 1 82 ? 1.483 3.993 8.224 1.00 93.75 82 MET A C 1
ATOM 624 O O . MET A 1 82 ? 0.608 4.292 7.410 1.00 93.75 82 MET A O 1
ATOM 628 N N . GLU A 1 83 ? 2.625 4.666 8.329 1.00 95.19 83 GLU A N 1
ATOM 629 C CA . GLU A 1 83 ? 3.045 5.716 7.406 1.00 95.19 83 GLU A CA 1
ATOM 630 C C . GLU A 1 83 ? 4.423 5.391 6.852 1.00 95.19 83 GLU A C 1
ATOM 632 O O . GLU A 1 83 ? 5.324 4.997 7.590 1.00 95.19 83 GLU A O 1
ATOM 637 N N . ILE A 1 84 ? 4.590 5.594 5.551 1.00 93.69 84 ILE A N 1
ATOM 638 C CA . ILE A 1 84 ? 5.872 5.446 4.869 1.00 93.69 84 ILE A CA 1
ATOM 639 C C . ILE A 1 84 ? 6.158 6.683 4.030 1.00 93.69 84 ILE A C 1
ATOM 641 O O . ILE A 1 84 ? 5.252 7.322 3.493 1.00 93.69 84 ILE A O 1
ATOM 645 N N . GLY A 1 85 ? 7.439 7.025 3.907 1.00 92.81 85 GLY A N 1
ATOM 646 C CA . GLY A 1 85 ? 7.867 8.095 3.013 1.00 92.81 85 GLY A CA 1
ATOM 647 C C . GLY A 1 85 ? 7.535 7.770 1.557 1.00 92.81 85 GLY A C 1
ATOM 648 O O . GLY A 1 85 ? 7.491 6.604 1.158 1.00 92.81 85 GLY A O 1
ATOM 649 N N . ARG A 1 86 ? 7.345 8.813 0.748 1.00 91.62 86 ARG A N 1
ATOM 650 C CA . ARG A 1 86 ? 7.074 8.706 -0.692 1.00 91.62 86 ARG A CA 1
ATOM 651 C C . ARG A 1 86 ? 8.046 7.770 -1.413 1.00 91.62 86 ARG A C 1
ATOM 653 O O . ARG A 1 86 ? 7.630 6.929 -2.203 1.00 91.62 86 ARG A O 1
ATOM 660 N N . ASP A 1 87 ? 9.332 7.895 -1.119 1.00 90.00 87 ASP A N 1
ATOM 661 C CA . ASP A 1 87 ? 10.384 7.119 -1.771 1.00 90.00 87 ASP A CA 1
ATOM 662 C C . ASP A 1 87 ? 10.314 5.631 -1.385 1.00 90.00 87 ASP A C 1
ATOM 664 O O . ASP A 1 87 ? 10.370 4.765 -2.258 1.00 90.00 87 ASP A O 1
ATOM 668 N N . ALA A 1 88 ? 10.034 5.325 -0.113 1.00 90.88 88 ALA A N 1
ATOM 669 C CA . ALA A 1 88 ? 9.769 3.959 0.337 1.00 90.88 88 ALA A CA 1
ATOM 670 C C . ALA A 1 88 ? 8.504 3.372 -0.316 1.00 90.88 88 ALA A C 1
ATOM 672 O O . ALA A 1 88 ? 8.493 2.197 -0.679 1.00 90.88 88 ALA A O 1
ATOM 673 N N . ALA A 1 89 ? 7.461 4.182 -0.528 1.00 92.62 89 ALA A N 1
ATOM 674 C CA . ALA A 1 89 ? 6.257 3.756 -1.240 1.00 92.62 89 ALA A CA 1
ATOM 675 C C . ALA A 1 89 ? 6.542 3.431 -2.716 1.00 92.62 89 ALA A C 1
ATOM 677 O O . ALA A 1 89 ? 6.046 2.426 -3.227 1.00 92.62 89 ALA A O 1
ATOM 678 N N . ARG A 1 90 ? 7.386 4.221 -3.397 1.00 91.50 90 ARG A N 1
ATOM 679 C CA . ARG A 1 90 ? 7.833 3.909 -4.766 1.00 91.50 90 ARG A CA 1
ATOM 680 C C . ARG A 1 90 ? 8.601 2.582 -4.802 1.00 91.50 90 ARG A C 1
ATOM 682 O O . ARG A 1 90 ? 8.303 1.735 -5.645 1.00 91.50 90 ARG A O 1
ATOM 689 N N . SER A 1 91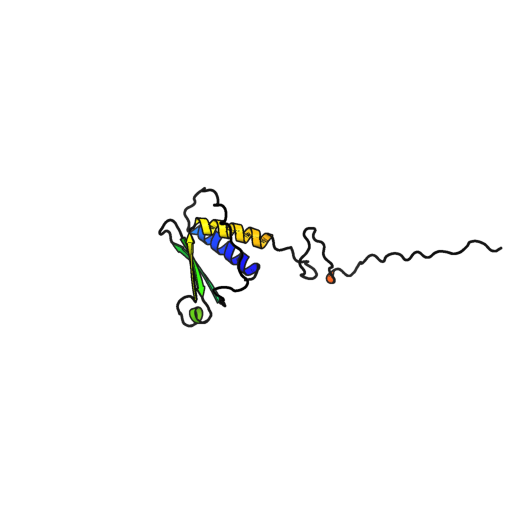 ? 9.543 2.368 -3.880 1.00 91.38 91 SER A N 1
ATOM 690 C CA . SER A 1 91 ? 10.307 1.112 -3.806 1.00 91.38 91 SER A CA 1
ATOM 691 C C . SER A 1 91 ? 9.413 -0.084 -3.449 1.00 91.38 91 SER A C 1
ATOM 693 O O . SER A 1 91 ? 9.608 -1.176 -3.981 1.00 91.38 91 SER A O 1
ATOM 695 N N . LEU A 1 92 ? 8.386 0.118 -2.614 1.00 91.06 92 LEU A N 1
ATOM 696 C CA . LEU A 1 92 ? 7.380 -0.897 -2.295 1.00 91.06 92 LEU A CA 1
ATOM 697 C C . LEU A 1 92 ? 6.577 -1.311 -3.534 1.00 91.06 92 LEU A C 1
ATOM 699 O O . LEU A 1 92 ? 6.413 -2.504 -3.763 1.00 91.06 92 LEU A O 1
ATOM 703 N N . VAL A 1 93 ? 6.124 -0.360 -4.359 1.00 92.50 93 VAL A N 1
ATOM 704 C CA . VAL A 1 93 ? 5.412 -0.663 -5.617 1.00 92.50 93 VAL A CA 1
ATOM 705 C C . VAL A 1 93 ? 6.284 -1.500 -6.554 1.00 92.50 93 VAL A C 1
ATOM 707 O O . VAL A 1 93 ? 5.819 -2.511 -7.081 1.00 92.50 93 VAL A O 1
ATOM 710 N N . ALA A 1 94 ? 7.556 -1.128 -6.727 1.00 90.12 94 ALA A N 1
ATOM 711 C CA . ALA A 1 94 ? 8.487 -1.893 -7.557 1.00 90.12 94 ALA A CA 1
ATOM 712 C C . ALA A 1 94 ? 8.689 -3.323 -7.026 1.00 90.12 94 ALA A C 1
ATOM 714 O O . ALA A 1 94 ? 8.661 -4.284 -7.797 1.00 90.12 94 ALA A O 1
ATOM 715 N N . ARG A 1 95 ? 8.821 -3.476 -5.702 1.00 89.25 95 ARG A N 1
ATOM 716 C CA . ARG A 1 95 ? 8.980 -4.782 -5.051 1.00 89.25 95 ARG A CA 1
ATOM 717 C C . ARG A 1 95 ? 7.716 -5.638 -5.114 1.00 89.25 95 ARG A C 1
ATOM 719 O O . ARG A 1 95 ? 7.806 -6.838 -5.334 1.00 89.25 95 ARG A O 1
ATOM 726 N N . ILE A 1 96 ? 6.533 -5.043 -4.980 1.00 91.25 96 ILE A N 1
ATOM 727 C CA . ILE A 1 96 ? 5.267 -5.747 -5.222 1.00 91.25 96 ILE A CA 1
ATOM 728 C C . ILE A 1 96 ? 5.245 -6.290 -6.653 1.00 91.25 96 ILE A C 1
ATOM 730 O O . ILE A 1 96 ? 4.906 -7.453 -6.856 1.00 91.25 96 ILE A O 1
ATOM 734 N N . GLY A 1 97 ? 5.662 -5.482 -7.632 1.00 88.31 97 GLY A N 1
ATOM 735 C CA . GLY A 1 97 ? 5.778 -5.909 -9.024 1.00 88.31 97 GLY A CA 1
ATOM 736 C C . GLY A 1 97 ? 6.695 -7.120 -9.195 1.00 88.31 97 GLY A C 1
ATOM 737 O O . GLY A 1 97 ? 6.289 -8.100 -9.818 1.00 88.31 97 GLY A O 1
ATOM 738 N N . SER A 1 98 ? 7.892 -7.093 -8.601 1.00 87.00 98 SER A N 1
ATOM 739 C CA . SER A 1 98 ? 8.831 -8.216 -8.694 1.00 87.00 98 SER A CA 1
ATOM 740 C C . SER A 1 98 ? 8.315 -9.479 -7.999 1.00 87.00 98 SER A C 1
ATOM 742 O O . SER A 1 98 ? 8.408 -10.558 -8.574 1.00 87.00 98 SER A O 1
ATOM 744 N N . VAL A 1 99 ? 7.702 -9.364 -6.816 1.00 87.69 99 VAL A N 1
ATOM 745 C CA . VAL A 1 99 ? 7.124 -10.503 -6.077 1.00 87.69 99 VAL A CA 1
ATOM 746 C C . VAL A 1 99 ? 5.949 -11.124 -6.834 1.00 87.69 99 VAL A C 1
ATOM 748 O O . VAL A 1 99 ? 5.864 -12.343 -6.972 1.00 87.69 99 VAL A O 1
ATOM 751 N N . VAL A 1 100 ? 5.048 -10.298 -7.371 1.00 88.00 100 VAL A N 1
ATOM 752 C CA . VAL A 1 100 ? 3.909 -10.768 -8.173 1.00 88.00 100 VAL A CA 1
ATOM 753 C C . VAL A 1 100 ? 4.398 -11.451 -9.455 1.00 88.00 100 VAL A C 1
ATOM 755 O O . VAL A 1 100 ? 3.852 -12.495 -9.828 1.00 88.00 100 VAL A O 1
ATOM 758 N N . ALA A 1 101 ? 5.426 -10.903 -10.110 1.00 82.06 101 ALA A N 1
ATOM 759 C CA . ALA A 1 101 ? 6.025 -11.474 -11.317 1.00 82.06 101 ALA A CA 1
ATOM 760 C C . ALA A 1 101 ? 6.806 -12.772 -11.050 1.00 82.06 101 ALA A C 1
ATOM 762 O O . ALA A 1 101 ? 6.785 -13.668 -11.887 1.00 82.06 101 ALA A O 1
ATOM 763 N N . ALA A 1 102 ? 7.434 -12.908 -9.878 1.00 80.38 102 ALA A N 1
ATOM 764 C CA . ALA A 1 102 ? 8.148 -14.119 -9.469 1.00 80.38 102 ALA A CA 1
ATOM 765 C C . ALA A 1 102 ? 7.217 -15.316 -9.210 1.00 80.38 102 ALA A C 1
ATOM 767 O O . ALA A 1 102 ? 7.664 -16.463 -9.164 1.00 80.38 102 ALA A O 1
ATOM 768 N N . GLY A 1 103 ? 5.912 -15.079 -9.041 1.00 71.88 103 GLY A N 1
ATOM 769 C CA . GLY A 1 103 ? 4.938 -16.158 -8.948 1.00 71.88 103 GLY A CA 1
ATOM 770 C C . GLY A 1 103 ? 4.855 -16.916 -10.269 1.00 71.88 103 GLY A C 1
ATOM 771 O O . GLY A 1 103 ? 4.378 -16.353 -11.257 1.00 71.88 103 GLY A O 1
ATOM 772 N N . ARG A 1 104 ? 5.260 -18.191 -10.256 1.00 70.50 104 ARG A N 1
ATOM 773 C CA . ARG A 1 104 ? 5.225 -19.068 -11.429 1.00 70.50 104 ARG A CA 1
ATOM 774 C C . ARG A 1 104 ? 3.839 -19.050 -12.094 1.00 70.50 104 ARG A C 1
ATOM 776 O O . ARG A 1 104 ? 2.830 -19.084 -11.374 1.00 70.50 104 ARG A O 1
ATOM 783 N N . PRO A 1 105 ? 3.759 -18.973 -13.435 1.00 68.25 105 PRO A N 1
ATOM 784 C CA . PRO A 1 105 ? 2.480 -19.034 -14.131 1.00 68.25 105 PRO A CA 1
ATOM 785 C C . PRO A 1 105 ? 1.749 -20.320 -13.737 1.00 68.25 105 PRO A C 1
ATOM 787 O O . PRO A 1 105 ? 2.377 -21.349 -13.506 1.00 68.25 105 PRO A O 1
ATOM 790 N N . ARG A 1 106 ? 0.423 -20.259 -13.594 1.00 70.69 106 ARG A N 1
ATOM 791 C CA . ARG A 1 106 ? -0.389 -21.452 -13.332 1.00 70.69 106 ARG A CA 1
ATOM 792 C C . ARG A 1 106 ? -0.798 -22.077 -14.658 1.00 70.69 106 ARG A C 1
ATOM 794 O O . ARG A 1 106 ? -1.135 -21.359 -15.596 1.00 70.69 106 ARG A O 1
ATOM 801 N N . CYS A 1 107 ? -0.796 -23.402 -14.721 1.00 73.94 107 CYS A N 1
ATOM 802 C CA . CYS A 1 107 ? -1.306 -24.141 -15.859 1.00 73.94 107 CYS A CA 1
ATOM 803 C C . CYS A 1 107 ? -2.770 -23.750 -16.121 1.00 73.94 107 CYS A C 1
ATOM 805 O O . CYS A 1 107 ? -3.585 -23.870 -15.202 1.00 73.94 107 CYS A O 1
ATOM 807 N N . PRO A 1 108 ? -3.140 -23.347 -17.348 1.00 74.75 108 PRO A N 1
ATOM 808 C CA . PRO A 1 108 ? -4.523 -22.998 -17.667 1.00 74.75 108 PRO A CA 1
ATOM 809 C C . PRO A 1 108 ? -5.475 -24.204 -17.620 1.00 74.75 108 PRO A C 1
ATOM 811 O O . PRO A 1 108 ? -6.679 -24.011 -17.503 1.00 74.75 108 PRO A O 1
ATOM 814 N N . LEU A 1 109 ? -4.954 -25.437 -17.689 1.00 77.62 109 LEU A N 1
ATOM 815 C CA . LEU A 1 109 ? -5.757 -26.665 -17.676 1.00 77.62 109 LEU A CA 1
ATOM 816 C C . LEU A 1 109 ? -6.028 -27.184 -16.258 1.00 77.62 109 LEU A C 1
ATOM 818 O O . LEU A 1 109 ? -7.140 -27.605 -15.962 1.00 77.62 109 LEU A O 1
ATOM 822 N N . CYS A 1 110 ? -5.023 -27.175 -15.375 1.00 80.88 110 CYS A N 1
ATOM 823 C CA . CYS A 1 110 ? -5.133 -27.797 -14.046 1.00 80.88 110 CYS A CA 1
ATOM 824 C C . CYS A 1 110 ? -4.875 -26.840 -12.868 1.00 80.88 110 CYS A C 1
ATOM 826 O O . CYS A 1 110 ? -4.969 -27.253 -11.714 1.00 80.88 110 CYS A O 1
ATOM 828 N N . GLY A 1 111 ? -4.502 -25.583 -13.128 1.00 72.38 111 GLY A N 1
ATOM 829 C CA . GLY A 1 111 ? -4.261 -24.562 -12.104 1.00 72.38 111 GLY A CA 1
ATOM 830 C C . GLY A 1 111 ? -2.975 -24.724 -11.281 1.00 72.38 111 GLY A C 1
ATOM 831 O O . GLY A 1 111 ? -2.717 -23.894 -10.407 1.00 72.38 111 GLY A O 1
ATOM 832 N N . ARG A 1 112 ? -2.152 -25.752 -11.536 1.00 73.62 112 ARG A N 1
ATOM 833 C CA . ARG A 1 112 ? -0.880 -25.980 -10.822 1.00 73.62 112 ARG A CA 1
ATOM 834 C C . ARG A 1 112 ? 0.211 -24.994 -11.266 1.00 73.62 112 ARG A C 1
ATOM 836 O O . ARG A 1 112 ? 0.205 -24.598 -12.429 1.00 73.62 112 ARG A O 1
ATOM 843 N N . PRO A 1 113 ? 1.149 -24.596 -10.387 1.00 71.88 113 PRO A N 1
ATOM 844 C CA . PRO A 1 113 ? 2.309 -23.796 -10.781 1.00 71.88 113 PRO A CA 1
ATOM 845 C C . PRO A 1 113 ? 3.160 -24.532 -11.825 1.00 7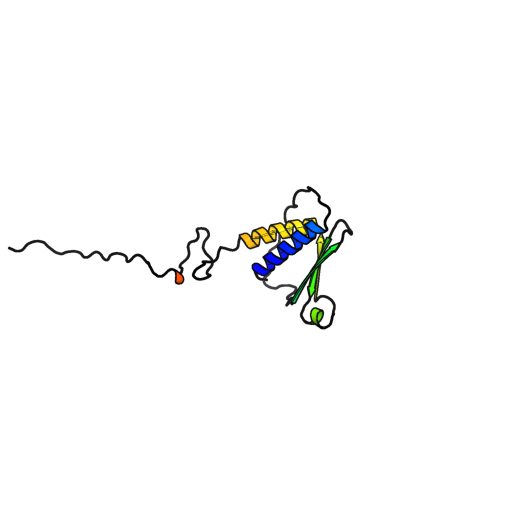1.88 113 PRO A C 1
ATOM 847 O O . PRO A 1 113 ? 3.469 -25.707 -11.642 1.00 71.88 113 PRO A O 1
ATOM 850 N N . LEU A 1 114 ? 3.525 -23.843 -12.901 1.00 71.38 114 LEU A N 1
ATOM 851 C CA . LEU A 1 114 ? 4.463 -24.325 -13.915 1.00 71.38 114 LEU A CA 1
ATOM 852 C C . LEU A 1 114 ? 5.906 -24.162 -13.414 1.00 71.38 114 LEU A C 1
ATOM 854 O O . LEU A 1 114 ? 6.166 -23.261 -12.623 1.00 71.38 114 LEU A O 1
ATOM 858 N N . GLU A 1 115 ? 6.853 -24.984 -13.859 1.00 72.75 115 GLU A N 1
ATOM 859 C CA . GLU A 1 115 ? 8.287 -24.693 -13.715 1.00 72.75 115 GLU A CA 1
ATOM 860 C C . GLU A 1 115 ? 8.706 -23.530 -14.641 1.00 72.75 115 GLU A C 1
ATOM 862 O O . GLU A 1 115 ? 7.911 -23.029 -15.440 1.00 72.75 115 GLU A O 1
ATOM 867 N N . GLY A 1 116 ? 9.940 -23.033 -14.497 1.00 61.88 116 GLY A N 1
ATOM 868 C CA . GLY A 1 116 ? 10.424 -21.837 -15.210 1.00 61.88 116 GLY A CA 1
ATOM 869 C C . GLY A 1 116 ? 10.431 -21.943 -16.744 1.00 61.88 116 GLY A C 1
ATOM 870 O O . GLY A 1 116 ? 10.365 -20.923 -17.423 1.00 61.88 116 GLY A O 1
ATOM 871 N N . ASP A 1 117 ? 10.463 -23.158 -17.282 1.00 67.25 117 ASP A N 1
ATOM 872 C CA . ASP A 1 117 ? 10.348 -23.500 -18.705 1.00 67.25 117 ASP A CA 1
ATOM 873 C C . ASP A 1 117 ? 8.895 -23.764 -19.156 1.00 67.25 117 ASP A C 1
ATOM 875 O O . ASP A 1 117 ? 8.644 -24.038 -20.328 1.00 67.25 117 ASP A O 1
ATOM 879 N N . GLY A 1 118 ? 7.924 -23.673 -18.242 1.00 65.00 118 GLY A N 1
ATOM 880 C CA . GLY A 1 118 ? 6.524 -24.009 -18.492 1.00 65.00 118 GLY A CA 1
ATOM 881 C C . GLY A 1 118 ? 6.179 -25.484 -18.255 1.00 65.00 118 GLY A C 1
ATOM 882 O O . GLY A 1 118 ? 5.007 -25.848 -18.387 1.00 65.00 118 GLY A O 1
ATOM 883 N N . ALA A 1 119 ? 7.143 -26.331 -17.881 1.00 70.06 119 ALA A N 1
ATOM 884 C CA . ALA A 1 119 ? 6.916 -27.754 -17.675 1.00 70.06 119 ALA A CA 1
ATOM 885 C C . ALA A 1 119 ? 6.254 -28.029 -16.317 1.00 70.06 119 ALA A C 1
ATOM 887 O O . ALA A 1 119 ? 6.608 -27.467 -15.285 1.00 70.06 119 ALA A O 1
ATOM 888 N N . HIS A 1 120 ? 5.263 -28.912 -16.306 1.00 76.88 120 HIS A N 1
ATOM 889 C CA . HIS A 1 120 ? 4.815 -29.619 -15.107 1.00 76.88 120 HIS A CA 1
ATOM 890 C C . HIS A 1 120 ? 4.020 -30.845 -15.555 1.00 76.88 120 HIS A C 1
ATOM 892 O O . HIS A 1 120 ? 3.499 -30.894 -16.670 1.00 76.88 120 HIS A O 1
ATOM 898 N N . PHE A 1 121 ? 3.853 -31.812 -14.661 1.00 75.81 121 PHE A N 1
ATOM 899 C CA . PHE A 1 121 ? 2.910 -32.894 -14.897 1.00 75.81 121 PHE A CA 1
ATOM 900 C C . PHE A 1 121 ? 1.466 -32.372 -14.785 1.00 75.81 121 PHE A C 1
ATOM 902 O O . PHE A 1 121 ? 1.001 -32.042 -13.684 1.00 75.81 121 PHE A O 1
ATOM 909 N N . CYS A 1 122 ? 0.768 -32.291 -15.923 1.00 75.25 122 CYS A N 1
ATOM 910 C CA . CYS A 1 122 ? -0.607 -31.812 -16.029 1.00 75.25 122 CYS A CA 1
ATOM 911 C C . CYS A 1 122 ? -1.593 -32.975 -16.223 1.00 75.25 122 CYS A C 1
ATOM 913 O O . CYS A 1 122 ? -1.729 -33.465 -17.340 1.00 75.25 122 CYS A O 1
ATOM 915 N N . PRO A 1 123 ? -2.376 -33.365 -15.204 1.00 70.38 123 PRO A N 1
ATOM 916 C CA . PRO A 1 123 ? -3.409 -34.388 -15.380 1.00 70.38 123 PRO A CA 1
ATOM 917 C C . PRO A 1 123 ? -4.519 -33.961 -16.357 1.00 70.38 123 PRO A C 1
ATOM 919 O O . PRO A 1 123 ? -5.195 -34.803 -16.933 1.00 70.38 123 PRO A O 1
ATOM 922 N N . GLY A 1 124 ? -4.716 -32.645 -16.537 1.00 59.81 124 GLY A N 1
ATOM 923 C CA . GLY A 1 124 ? -5.693 -32.075 -17.472 1.00 59.81 124 GLY A CA 1
ATOM 924 C C . GLY A 1 124 ? -5.242 -32.079 -18.937 1.00 59.81 124 GLY A C 1
ATOM 925 O O . GLY A 1 124 ? -6.047 -31.761 -19.803 1.00 59.81 124 GLY A O 1
ATOM 926 N N . ALA A 1 125 ? -3.982 -32.432 -19.218 1.00 60.06 125 ALA A N 1
ATOM 927 C CA . ALA A 1 125 ? -3.453 -32.590 -20.574 1.00 60.06 125 ALA A CA 1
ATOM 928 C C . ALA A 1 125 ? -3.614 -34.026 -21.121 1.00 60.06 125 ALA A C 1
ATOM 930 O O . ALA A 1 125 ? -3.146 -34.321 -22.220 1.00 60.06 125 ALA A O 1
ATOM 931 N N . ASN A 1 126 ? -4.282 -34.922 -20.383 1.00 53.31 126 ASN A N 1
ATOM 932 C CA . ASN A 1 126 ? -4.449 -36.321 -20.771 1.00 53.31 126 ASN A CA 1
ATOM 933 C C . ASN A 1 126 ? -5.449 -36.495 -21.925 1.00 53.31 126 ASN A C 1
ATOM 935 O O . ASN A 1 126 ? -6.637 -36.741 -21.722 1.00 53.31 126 ASN A O 1
ATOM 939 N N . GLY A 1 127 ? -4.902 -36.403 -23.135 1.00 48.97 127 GLY A N 1
ATOM 940 C CA . GLY A 1 127 ? -5.408 -37.021 -24.360 1.00 48.97 127 GLY A CA 1
ATOM 941 C C . GLY A 1 127 ? -4.300 -37.575 -25.270 1.00 48.97 127 GLY A C 1
ATOM 942 O O . GLY A 1 127 ? -4.596 -38.406 -26.117 1.00 48.97 127 GLY A O 1
ATOM 943 N N . HIS A 1 128 ? -3.035 -37.178 -25.083 1.00 52.78 128 HIS A N 1
ATOM 944 C CA . HIS A 1 128 ? -1.889 -37.719 -25.821 1.00 52.78 128 HIS A CA 1
ATOM 945 C C . HIS A 1 128 ? -0.691 -37.824 -24.876 1.00 52.78 128 HIS A C 1
ATOM 947 O O . HIS A 1 128 ? 0.113 -36.905 -24.756 1.00 52.78 128 HIS A O 1
ATOM 953 N N . SER A 1 129 ? -0.628 -38.914 -24.120 1.00 49.19 129 SER A N 1
ATOM 954 C CA . SER A 1 129 ? 0.651 -39.410 -23.623 1.00 49.19 129 SER A CA 1
ATOM 955 C C . SER A 1 129 ? 1.120 -40.373 -24.698 1.00 49.19 129 SER A C 1
ATOM 957 O O . SER A 1 129 ? 0.396 -41.326 -24.979 1.00 49.19 129 SER A O 1
ATOM 959 N N . ASP A 1 130 ? 2.228 -40.055 -25.363 1.00 49.12 130 ASP A N 1
ATOM 960 C CA . ASP A 1 130 ? 2.836 -40.925 -26.364 1.00 49.12 130 ASP A CA 1
ATOM 961 C C . ASP A 1 130 ? 2.975 -42.337 -25.774 1.00 49.12 130 ASP A C 1
ATOM 963 O O . ASP A 1 130 ? 3.623 -42.544 -24.747 1.00 49.12 130 ASP A O 1
ATOM 967 N N . GLU A 1 131 ? 2.251 -43.278 -26.377 1.00 42.50 131 GLU A N 1
ATOM 968 C CA . GLU A 1 131 ? 2.381 -44.706 -26.128 1.00 42.50 131 GLU A CA 1
ATOM 969 C C . GLU A 1 131 ? 3.807 -45.087 -26.541 1.00 42.50 131 GLU A C 1
ATOM 971 O O . GLU A 1 131 ? 4.167 -44.965 -27.712 1.00 42.50 131 GLU A O 1
ATOM 976 N N . GLU A 1 132 ? 4.641 -45.490 -25.584 1.00 45.50 132 GLU A N 1
ATOM 977 C CA . GLU A 1 132 ? 5.941 -46.082 -25.895 1.00 45.50 132 GLU A CA 1
ATOM 978 C C . GLU A 1 132 ? 5.663 -47.392 -26.651 1.00 45.50 132 GLU A C 1
ATOM 980 O O . GLU A 1 132 ? 5.120 -4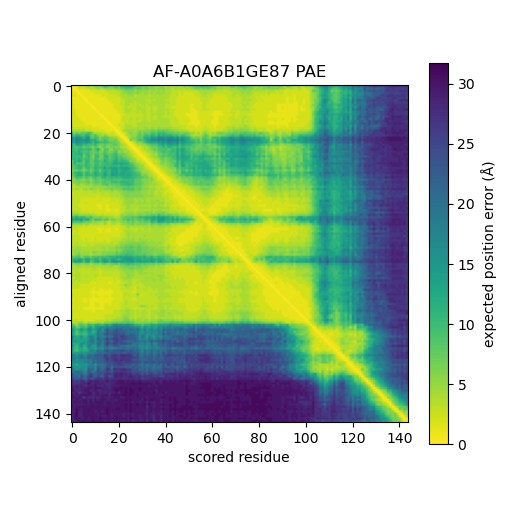8.341 -26.077 1.00 45.50 132 GLU A O 1
ATOM 985 N N . GLU A 1 133 ? 5.961 -47.429 -27.954 1.00 45.16 133 GLU A N 1
ATOM 986 C CA . GLU A 1 133 ? 5.752 -48.612 -28.790 1.00 45.16 133 GLU A CA 1
ATOM 987 C C . GLU A 1 133 ? 6.513 -49.806 -28.196 1.00 45.16 133 GLU A C 1
ATOM 989 O O . GLU A 1 133 ? 7.742 -49.822 -28.133 1.00 45.16 133 GLU A O 1
ATOM 994 N N . ILE A 1 134 ? 5.770 -50.823 -27.755 1.00 49.28 134 ILE A N 1
ATOM 995 C CA . ILE A 1 134 ? 6.336 -52.093 -27.298 1.00 49.28 134 ILE A CA 1
ATOM 996 C C . ILE A 1 134 ? 6.968 -52.778 -28.521 1.00 49.28 134 ILE A C 1
ATOM 998 O O . ILE A 1 134 ? 6.234 -53.104 -29.460 1.00 49.28 134 ILE A O 1
ATOM 1002 N N . PRO A 1 135 ? 8.289 -53.041 -28.547 1.00 49.12 135 PRO A N 1
ATOM 1003 C CA . PRO A 1 135 ? 8.896 -53.755 -29.659 1.00 49.12 135 PRO A CA 1
ATOM 1004 C C . PRO A 1 135 ? 8.411 -55.205 -29.635 1.00 49.12 135 PRO A C 1
ATOM 1006 O O . PRO A 1 135 ? 8.675 -55.942 -28.685 1.00 49.12 135 PRO A O 1
ATOM 1009 N N . VAL A 1 136 ? 7.688 -55.619 -30.673 1.00 56.78 136 VAL A N 1
ATOM 1010 C CA . VAL A 1 136 ? 7.421 -57.035 -30.939 1.00 56.78 136 VAL A CA 1
ATOM 1011 C C . VAL A 1 136 ? 8.629 -57.617 -31.667 1.00 56.78 136 VAL A C 1
ATOM 1013 O O . VAL A 1 136 ? 8.863 -57.314 -32.836 1.00 56.78 136 VAL A O 1
ATOM 1016 N N . GLU A 1 137 ? 9.416 -58.435 -30.969 1.00 51.25 137 GLU A N 1
ATOM 1017 C CA . GLU A 1 137 ? 10.424 -59.283 -31.605 1.00 51.25 137 GLU A CA 1
ATOM 1018 C C . GLU A 1 137 ? 9.693 -60.348 -32.435 1.00 51.25 137 GLU A C 1
ATOM 1020 O O . GLU A 1 137 ? 9.023 -61.231 -31.901 1.00 51.25 137 GLU A O 1
ATOM 1025 N N . GLY A 1 138 ? 9.746 -60.201 -33.760 1.00 47.38 138 GLY A N 1
ATOM 1026 C CA . GLY A 1 138 ? 9.263 -61.201 -34.704 1.00 47.38 138 GLY A CA 1
ATOM 1027 C C . GLY A 1 138 ? 10.304 -62.298 -34.859 1.00 47.38 138 GLY A C 1
ATOM 1028 O O . GLY A 1 138 ? 11.314 -62.099 -35.530 1.00 47.38 138 GLY A O 1
ATOM 1029 N N . GLU A 1 139 ? 10.046 -63.428 -34.213 1.00 50.28 139 GLU A N 1
ATOM 1030 C CA . GLU A 1 139 ? 10.789 -64.672 -34.363 1.00 50.28 139 GLU A CA 1
ATOM 1031 C C . GLU A 1 139 ? 10.585 -65.245 -35.779 1.00 50.28 139 GLU A C 1
ATOM 1033 O O . GLU A 1 139 ? 9.462 -65.498 -36.216 1.00 50.28 139 GLU A O 1
ATOM 1038 N N . ASP A 1 140 ? 11.721 -65.408 -36.455 1.00 47.50 140 ASP A N 1
ATOM 1039 C CA . ASP A 1 140 ? 12.099 -66.434 -37.428 1.00 47.50 140 ASP A CA 1
ATOM 1040 C C . ASP A 1 140 ? 11.259 -66.639 -38.701 1.00 47.50 140 ASP A C 1
ATOM 1042 O O . ASP A 1 140 ? 10.213 -67.290 -38.753 1.00 47.50 140 ASP A O 1
ATOM 1046 N N . GLU A 1 141 ? 11.853 -66.144 -39.787 1.00 49.75 141 GLU A N 1
ATOM 1047 C CA . GLU A 1 141 ? 11.596 -66.548 -41.161 1.00 49.75 141 GLU A CA 1
ATOM 1048 C C . GLU A 1 141 ? 11.868 -68.052 -41.386 1.00 49.75 141 GLU A C 1
ATOM 1050 O O . GLU A 1 141 ? 12.867 -68.609 -40.934 1.00 49.75 141 GLU A O 1
ATOM 1055 N N . ASP A 1 142 ? 11.006 -68.629 -42.226 1.00 49.19 142 ASP A N 1
ATOM 1056 C CA . ASP A 1 142 ? 11.209 -69.794 -43.094 1.00 49.19 142 ASP A CA 1
ATOM 1057 C C . ASP A 1 142 ? 11.150 -71.217 -42.496 1.00 49.19 142 ASP A C 1
ATOM 1059 O O . ASP A 1 142 ? 12.096 -71.754 -41.917 1.00 49.19 142 ASP A O 1
ATOM 1063 N N . PHE A 1 143 ? 10.052 -71.912 -42.811 1.00 41.25 143 PHE A N 1
ATOM 1064 C CA . PHE A 1 143 ? 10.057 -73.363 -42.994 1.00 41.25 143 PHE A CA 1
ATOM 1065 C C . PHE A 1 143 ? 9.343 -73.701 -44.319 1.00 41.25 143 PHE A C 1
ATOM 1067 O O . PHE A 1 143 ? 8.162 -73.361 -44.448 1.00 41.25 143 PHE A O 1
ATOM 1074 N N . PRO A 1 144 ? 10.020 -74.334 -45.300 1.00 61.66 144 PRO A N 1
ATOM 1075 C CA . PRO A 1 144 ? 9.384 -74.860 -46.510 1.00 61.66 144 PRO A CA 1
ATOM 1076 C C . PRO A 1 144 ? 8.581 -76.146 -46.262 1.00 61.66 144 PRO A C 1
ATOM 1078 O O . PRO A 1 144 ? 8.920 -76.909 -45.323 1.00 61.66 144 PRO A O 1
#